Protein AF-A0A956S915-F1 (afdb_monomer_lite)

Secondary structure (DSSP, 8-state):
--HHHHHHHHHHHHHHHHHHHHHTTSTT--HHHHHHHHHHHHH-HHHHHHHHHHHHHHHHHS-TT-PPPHHHHHHHHHHHHHHHHHHHHHHHHHHTS-HHHHHHHHHHHHHHHHHHHHHHHHHHHHHHHT-TTS-HHHHHHHHH--

Sequence (146 aa):
MTSRSVAALAVFIALVAALGFAFAPVPNVELVGLASFVAGFVLGGLRGAVAAGGGMALYSGLNPYGLAMPPVYVAQIAGMAVFALAGARAGAAVASRSPG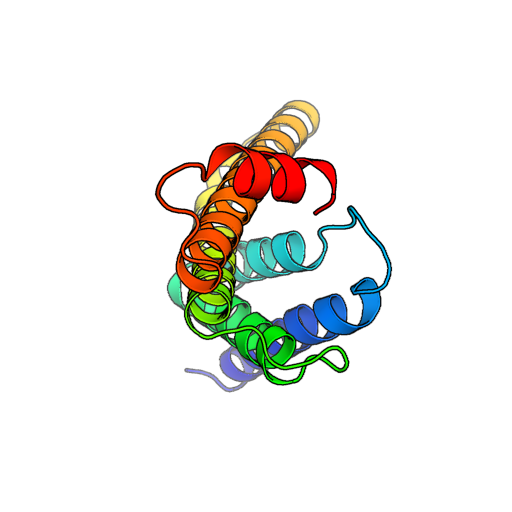PASLLAGAMGLALTLLYDLLTNLGTVVVMGAWNDPVPVIVGGIVFG

pLDDT: mean 92.08, std 7.58, range [58.09, 98.69]

Radius of gyration: 15.67 Å; chains: 1; bounding box: 49×31×44 Å

Structure (mmCIF, N/CA/C/O backbone):
data_AF-A0A956S915-F1
#
_entry.id   AF-A0A956S915-F1
#
loop_
_atom_site.group_PDB
_atom_site.id
_atom_site.type_symbol
_atom_site.label_atom_id
_atom_site.label_alt_id
_atom_site.label_comp_id
_atom_site.label_asym_id
_atom_site.label_entity_id
_atom_site.label_seq_id
_atom_site.pdbx_PDB_ins_code
_atom_site.Cartn_x
_atom_site.Cartn_y
_atom_site.Cartn_z
_atom_site.occupancy
_atom_site.B_iso_or_equiv
_atom_site.auth_seq_id
_atom_site.auth_comp_id
_atom_site.auth_asym_id
_atom_site.auth_atom_id
_atom_site.pdbx_PDB_model_num
ATOM 1 N N . MET A 1 1 ? -20.084 -16.664 -0.273 1.00 72.19 1 MET A N 1
ATOM 2 C CA . MET A 1 1 ? -20.029 -15.191 -0.101 1.00 72.19 1 MET A CA 1
ATOM 3 C C . MET A 1 1 ? -21.451 -14.662 -0.119 1.00 72.19 1 MET A C 1
ATOM 5 O O . MET A 1 1 ? -22.244 -15.176 -0.891 1.00 72.19 1 MET A O 1
ATOM 9 N N . THR A 1 2 ? -21.797 -13.706 0.741 1.00 91.19 2 THR A N 1
ATOM 10 C CA . THR A 1 2 ? -23.134 -13.081 0.751 1.00 91.19 2 THR A CA 1
ATOM 11 C C . THR A 1 2 ? -23.160 -11.865 -0.176 1.00 91.19 2 THR A C 1
ATOM 13 O O . THR A 1 2 ? -22.105 -11.270 -0.419 1.00 91.19 2 THR A O 1
ATOM 16 N N . SER A 1 3 ? -24.338 -11.435 -0.640 1.00 90.62 3 SER A N 1
ATOM 17 C CA . SER A 1 3 ? -24.474 -10.240 -1.495 1.00 90.62 3 SER A CA 1
ATOM 18 C C . SER A 1 3 ? -23.859 -8.995 -0.847 1.00 90.62 3 SER A C 1
ATOM 20 O O . SER A 1 3 ? -23.146 -8.239 -1.499 1.00 90.62 3 SER A O 1
ATOM 22 N N . ARG A 1 4 ? -24.021 -8.844 0.476 1.00 91.50 4 ARG A N 1
ATOM 23 C CA . ARG A 1 4 ? -23.392 -7.765 1.255 1.00 91.50 4 ARG A CA 1
ATOM 24 C C . ARG A 1 4 ? -21.861 -7.806 1.191 1.00 91.50 4 ARG A C 1
ATOM 26 O O . ARG A 1 4 ? -21.233 -6.760 1.086 1.00 91.50 4 ARG A O 1
ATOM 33 N N . SER A 1 5 ? -21.256 -8.995 1.243 1.00 89.31 5 SER A N 1
ATOM 34 C CA . SER A 1 5 ? -19.792 -9.130 1.175 1.00 89.31 5 SER A CA 1
ATOM 35 C C . SER A 1 5 ? -19.227 -8.801 -0.207 1.00 89.31 5 SER A C 1
ATOM 37 O O . SER A 1 5 ? -18.153 -8.216 -0.294 1.00 89.31 5 SER A O 1
ATOM 39 N N . VAL A 1 6 ? -19.965 -9.126 -1.274 1.00 93.75 6 VAL A N 1
ATOM 40 C CA . VAL A 1 6 ? -19.597 -8.764 -2.652 1.00 93.75 6 VAL A CA 1
ATOM 41 C C . VAL A 1 6 ? -19.713 -7.257 -2.852 1.00 93.75 6 VAL A C 1
ATOM 43 O O . VAL A 1 6 ? -18.791 -6.644 -3.379 1.00 93.75 6 VAL A O 1
ATOM 46 N N . ALA A 1 7 ? -20.805 -6.650 -2.379 1.00 96.25 7 ALA A N 1
ATOM 47 C CA . ALA A 1 7 ? -20.998 -5.206 -2.466 1.00 96.25 7 ALA A CA 1
ATOM 48 C C . ALA A 1 7 ? -19.879 -4.444 -1.740 1.00 96.25 7 ALA A C 1
ATOM 50 O O . ALA A 1 7 ? -19.303 -3.521 -2.304 1.00 96.25 7 ALA A O 1
ATOM 51 N N . ALA A 1 8 ? -19.511 -4.871 -0.527 1.00 95.50 8 ALA A N 1
ATOM 52 C CA . ALA A 1 8 ? -18.414 -4.253 0.215 1.00 95.50 8 ALA A CA 1
ATOM 53 C C . ALA A 1 8 ? -17.069 -4.377 -0.525 1.00 95.50 8 ALA A C 1
ATOM 55 O O . ALA A 1 8 ? -16.320 -3.407 -0.596 1.00 95.50 8 ALA A O 1
ATOM 56 N N . LEU A 1 9 ? -16.786 -5.542 -1.121 1.00 97.12 9 LEU A N 1
ATOM 57 C CA . LEU A 1 9 ? -15.590 -5.747 -1.940 1.00 97.12 9 LEU A CA 1
ATOM 58 C C . LEU A 1 9 ? -15.557 -4.781 -3.136 1.00 97.12 9 LEU A C 1
ATOM 60 O O . LEU A 1 9 ? -14.554 -4.108 -3.347 1.00 97.12 9 LEU A O 1
ATOM 64 N N . ALA A 1 10 ? -16.662 -4.678 -3.880 1.00 97.56 10 ALA A N 1
ATOM 65 C CA . ALA A 1 10 ? -16.774 -3.801 -5.044 1.00 97.56 10 ALA A CA 1
ATOM 66 C C . ALA A 1 10 ? -16.620 -2.317 -4.678 1.00 97.56 10 ALA A C 1
ATOM 68 O O . ALA A 1 10 ? -15.933 -1.582 -5.383 1.00 97.56 10 ALA A O 1
ATOM 69 N N . VAL A 1 11 ? -17.201 -1.890 -3.553 1.00 98.19 11 VAL A N 1
ATOM 70 C CA . VAL A 1 11 ? -17.053 -0.519 -3.043 1.00 98.19 11 VAL A CA 1
ATOM 71 C C . VAL A 1 11 ? -15.591 -0.204 -2.737 1.00 98.19 11 VAL A C 1
ATOM 73 O O . VAL A 1 11 ? -15.115 0.853 -3.135 1.00 98.19 11 VAL A O 1
ATOM 76 N N . PHE A 1 12 ? -14.855 -1.109 -2.086 1.00 98.38 12 PHE A N 1
ATOM 77 C CA . PHE A 1 12 ? -13.435 -0.876 -1.806 1.00 98.38 12 PHE A CA 1
ATOM 78 C C . PHE A 1 12 ? -12.565 -0.894 -3.069 1.00 98.38 12 PHE A C 1
ATOM 80 O O . PHE A 1 12 ? -11.672 -0.059 -3.178 1.00 98.38 12 PHE A O 1
ATOM 87 N N . ILE A 1 13 ? -12.847 -1.771 -4.040 1.00 98.69 13 ILE A N 1
ATOM 88 C CA . ILE A 1 13 ? -12.175 -1.752 -5.354 1.00 98.69 13 ILE A CA 1
ATOM 89 C C . ILE A 1 13 ? -12.372 -0.388 -6.027 1.00 98.69 13 ILE A C 1
ATOM 91 O O . ILE A 1 13 ? -11.404 0.244 -6.447 1.00 98.69 13 ILE A O 1
ATOM 95 N N . ALA A 1 14 ? -13.622 0.079 -6.097 1.00 98.44 14 ALA A N 1
ATOM 96 C CA . ALA A 1 14 ? -13.960 1.356 -6.712 1.00 98.44 14 ALA A CA 1
ATOM 97 C C . ALA A 1 14 ? -13.335 2.538 -5.960 1.00 98.44 14 ALA A C 1
ATOM 99 O O . ALA A 1 14 ? -12.827 3.451 -6.598 1.00 98.44 14 ALA A O 1
ATOM 100 N N . LEU A 1 15 ? -13.331 2.510 -4.624 1.00 98.44 15 LEU A N 1
ATOM 101 C CA . LEU A 1 15 ? -12.731 3.552 -3.794 1.00 98.44 15 LEU A CA 1
ATOM 102 C C . LEU A 1 15 ? -11.225 3.676 -4.041 1.00 98.44 15 LEU A C 1
ATOM 104 O O . LEU A 1 15 ? -10.739 4.780 -4.261 1.00 98.44 15 LEU A O 1
ATOM 108 N N . VAL A 1 16 ? -10.498 2.556 -4.031 1.00 98.56 16 VAL A N 1
ATOM 109 C CA . VAL A 1 16 ? -9.048 2.536 -4.276 1.00 98.56 16 VAL A CA 1
ATOM 110 C C . VAL A 1 16 ? -8.736 3.074 -5.674 1.00 98.56 16 VAL A C 1
ATOM 112 O O . VAL A 1 16 ? -7.892 3.956 -5.811 1.00 98.56 16 VAL A O 1
ATOM 115 N N . ALA A 1 17 ? -9.464 2.616 -6.698 1.00 98.31 17 ALA A N 1
ATOM 116 C CA . ALA A 1 17 ? -9.273 3.099 -8.063 1.00 98.31 17 ALA A CA 1
ATOM 117 C C . ALA A 1 17 ? -9.605 4.597 -8.203 1.00 98.31 17 ALA A C 1
ATOM 119 O O . ALA A 1 17 ? -8.819 5.360 -8.760 1.00 98.31 17 ALA A O 1
ATOM 120 N N . ALA A 1 18 ? -10.749 5.032 -7.666 1.00 97.81 18 ALA A N 1
ATOM 121 C CA . ALA A 1 18 ? -11.203 6.418 -7.738 1.00 97.81 18 ALA A CA 1
ATOM 122 C C . ALA A 1 18 ? -10.244 7.379 -7.031 1.00 97.81 18 ALA A C 1
ATOM 124 O O . ALA A 1 18 ? -9.968 8.448 -7.566 1.00 97.81 18 ALA A O 1
ATOM 125 N N . LEU A 1 19 ? -9.709 6.999 -5.866 1.00 97.38 19 LEU A N 1
ATOM 126 C CA . LEU A 1 19 ? -8.694 7.791 -5.174 1.00 97.38 19 LEU A CA 1
ATOM 127 C C . LEU A 1 19 ? -7.401 7.881 -5.981 1.00 97.38 19 LEU A C 1
ATOM 129 O O . LEU A 1 19 ? -6.842 8.969 -6.069 1.00 97.38 19 LEU A O 1
ATOM 133 N N . GLY A 1 20 ? -6.980 6.788 -6.625 1.00 95.25 20 GLY A N 1
ATOM 134 C CA . GLY A 1 20 ? -5.839 6.807 -7.539 1.00 95.25 20 GLY A CA 1
ATOM 135 C C . GLY A 1 20 ? -6.035 7.826 -8.659 1.00 95.25 20 GLY A C 1
ATOM 136 O O . GLY A 1 20 ? -5.204 8.708 -8.839 1.00 95.25 20 GLY A O 1
ATOM 137 N N . PHE A 1 21 ? -7.172 7.783 -9.358 1.00 95.19 21 PHE A N 1
ATOM 138 C CA . PHE A 1 21 ? -7.459 8.748 -10.424 1.00 95.19 21 PHE A CA 1
ATOM 139 C C . PHE A 1 21 ? -7.598 10.189 -9.919 1.00 95.19 21 PHE A C 1
ATOM 141 O O . PHE A 1 21 ? -7.093 11.109 -10.557 1.00 95.19 21 PHE A O 1
ATOM 148 N N . ALA A 1 22 ? -8.279 10.398 -8.791 1.00 95.00 22 ALA A N 1
ATOM 149 C CA . ALA A 1 22 ? -8.544 11.730 -8.255 1.00 95.00 22 ALA A CA 1
ATOM 150 C C . ALA A 1 22 ? -7.275 12.428 -7.744 1.00 95.00 22 ALA A C 1
ATOM 152 O O . ALA A 1 22 ? -7.165 13.646 -7.867 1.00 95.00 22 ALA A O 1
ATOM 153 N N . PHE A 1 23 ? -6.331 11.666 -7.183 1.00 92.12 23 PHE A N 1
ATOM 154 C CA . PHE A 1 23 ? -5.110 12.199 -6.572 1.00 92.12 23 PHE A CA 1
ATOM 155 C C . PHE A 1 23 ? -3.851 12.003 -7.417 1.00 92.12 23 PHE A C 1
ATOM 157 O O . PHE A 1 23 ? -2.806 12.512 -7.037 1.00 92.12 23 PHE A O 1
ATOM 164 N N . ALA A 1 24 ? -3.943 11.396 -8.603 1.00 89.50 24 ALA A N 1
ATOM 165 C CA . ALA A 1 24 ? -2.825 11.321 -9.543 1.00 89.50 24 ALA A CA 1
ATOM 166 C C . ALA A 1 24 ? -2.109 12.668 -9.826 1.00 89.50 24 ALA A C 1
ATOM 168 O O . ALA A 1 24 ? -0.889 12.644 -9.977 1.00 89.50 24 ALA A O 1
ATOM 169 N N . PRO A 1 25 ? -2.784 13.843 -9.884 1.00 87.44 25 PRO A N 1
ATOM 170 C CA . PRO A 1 25 ? -2.093 15.123 -10.074 1.00 87.44 25 PRO A CA 1
ATOM 171 C C . PRO A 1 25 ? -1.584 15.763 -8.771 1.00 87.44 25 PRO A C 1
ATOM 173 O O . PRO A 1 25 ? -0.991 16.840 -8.820 1.00 87.44 25 PRO A O 1
ATOM 176 N N . VAL A 1 26 ? -1.854 15.163 -7.607 1.00 88.19 26 VAL A N 1
ATOM 177 C CA . VAL A 1 26 ? -1.501 15.710 -6.293 1.00 88.19 26 VAL A CA 1
ATOM 178 C C . VAL A 1 26 ? -0.326 14.907 -5.726 1.00 88.19 26 VAL A C 1
ATOM 180 O O . VAL A 1 26 ? -0.542 13.828 -5.174 1.00 88.19 26 VAL A O 1
ATOM 183 N N . PRO A 1 27 ? 0.916 15.407 -5.839 1.00 78.06 27 PRO A N 1
ATOM 184 C CA . PRO A 1 27 ? 2.084 14.675 -5.360 1.00 78.06 27 PRO A CA 1
ATOM 185 C C . PRO A 1 27 ? 2.070 14.554 -3.828 1.00 78.06 27 PRO A C 1
ATOM 187 O O . PRO A 1 27 ? 1.522 15.422 -3.142 1.00 78.06 27 PRO A O 1
ATOM 190 N N . ASN A 1 28 ? 2.728 13.527 -3.283 1.00 77.44 28 ASN A N 1
ATOM 191 C CA . ASN A 1 28 ? 2.879 13.286 -1.840 1.00 77.44 28 ASN A CA 1
ATOM 192 C C . ASN A 1 28 ? 1.568 13.071 -1.045 1.00 77.44 28 ASN A C 1
ATOM 194 O O . ASN A 1 28 ? 1.554 13.238 0.179 1.00 77.44 28 ASN A O 1
ATOM 198 N N . VAL A 1 29 ? 0.449 12.726 -1.695 1.00 82.31 29 VAL A N 1
ATOM 199 C CA . VAL A 1 29 ? -0.831 12.448 -1.014 1.00 82.31 29 VAL A CA 1
ATOM 200 C C . VAL A 1 29 ? -1.242 10.986 -1.198 1.00 82.31 29 VAL A C 1
ATOM 202 O O . VAL A 1 29 ? -1.881 10.604 -2.175 1.00 82.31 29 VAL A O 1
ATOM 205 N N . GLU A 1 30 ? -0.928 10.166 -0.194 1.00 82.19 30 GLU A N 1
ATOM 206 C CA . GLU A 1 30 ? -1.027 8.700 -0.271 1.00 82.19 30 GLU A CA 1
ATOM 207 C C . GLU A 1 30 ? -2.385 8.141 0.211 1.00 82.19 30 GLU A C 1
ATOM 209 O O . GLU A 1 30 ? -2.484 7.356 1.160 1.00 82.19 30 GLU A O 1
ATOM 214 N N . LEU A 1 31 ? -3.488 8.553 -0.430 1.00 93.50 31 LEU A N 1
ATOM 215 C CA . LEU A 1 31 ? -4.832 8.065 -0.067 1.00 93.50 31 LEU A CA 1
ATOM 216 C C . LEU A 1 31 ? -5.135 6.650 -0.578 1.00 93.50 31 LEU A C 1
ATOM 218 O O . LEU A 1 31 ? -5.984 5.962 -0.007 1.00 93.50 31 LEU A O 1
ATOM 222 N N . VAL A 1 32 ? -4.437 6.199 -1.622 1.00 96.56 32 VAL A N 1
ATOM 223 C CA . VAL A 1 32 ? -4.572 4.848 -2.186 1.00 96.56 32 VAL A CA 1
ATOM 224 C C . VAL A 1 32 ? -4.062 3.799 -1.196 1.00 96.56 32 VAL A C 1
ATOM 226 O O . VAL A 1 32 ? -4.796 2.856 -0.872 1.00 96.56 32 VAL A O 1
ATOM 229 N N . GLY A 1 33 ? -2.865 4.001 -0.633 1.00 96.19 33 GLY A N 1
ATOM 230 C CA . GLY A 1 33 ? -2.346 3.187 0.464 1.00 96.19 33 GLY A CA 1
ATOM 231 C C . GLY A 1 33 ? -3.274 3.176 1.683 1.00 96.19 33 GLY A C 1
ATOM 232 O O . GLY A 1 33 ? -3.624 2.105 2.188 1.00 96.19 33 GLY A O 1
ATOM 233 N N . LEU A 1 34 ? -3.767 4.344 2.121 1.00 95.00 34 LEU A N 1
ATOM 234 C CA . LEU A 1 34 ? -4.704 4.433 3.249 1.00 95.00 34 LEU A CA 1
ATOM 235 C C . LEU A 1 34 ? -5.999 3.643 2.997 1.00 95.00 34 LEU A C 1
ATOM 237 O O . LEU A 1 34 ? -6.416 2.850 3.843 1.00 95.00 34 LEU A O 1
ATOM 241 N N . ALA A 1 35 ? -6.634 3.823 1.838 1.00 97.56 35 ALA A N 1
ATOM 242 C CA . ALA A 1 35 ? -7.860 3.107 1.493 1.00 97.56 35 ALA A CA 1
ATOM 243 C C . ALA A 1 35 ? -7.635 1.592 1.412 1.00 97.56 35 ALA A C 1
ATOM 245 O O . ALA A 1 35 ? -8.469 0.818 1.884 1.00 97.56 35 ALA A O 1
ATOM 246 N N . SER A 1 36 ? -6.484 1.168 0.889 1.00 98.06 36 SER A N 1
ATOM 247 C CA . SER A 1 36 ? -6.068 -0.237 0.842 1.00 98.06 36 SER A CA 1
ATOM 248 C C . SER A 1 36 ? -5.882 -0.824 2.243 1.00 98.06 36 SER A C 1
ATOM 250 O O . SER A 1 36 ? -6.380 -1.912 2.540 1.00 98.06 36 SER A O 1
ATOM 252 N N . PHE A 1 37 ? -5.246 -0.079 3.148 1.00 96.44 37 PHE A N 1
ATOM 253 C CA . PHE A 1 37 ? -5.113 -0.458 4.554 1.00 96.44 37 PHE A CA 1
ATOM 254 C C . PHE A 1 37 ? -6.478 -0.624 5.229 1.00 96.44 37 PHE A C 1
ATOM 256 O O . PHE A 1 37 ? -6.743 -1.646 5.867 1.00 96.44 37 PHE A O 1
ATOM 263 N N . VAL A 1 38 ? -7.379 0.346 5.045 1.00 95.38 38 VAL A N 1
ATOM 264 C CA . VAL A 1 38 ? -8.741 0.298 5.596 1.00 95.38 38 VAL A CA 1
ATOM 265 C C . VAL A 1 38 ? -9.543 -0.859 4.993 1.00 95.38 38 VAL A C 1
ATOM 267 O O . VAL A 1 38 ? -10.270 -1.532 5.723 1.00 95.38 38 VAL A O 1
ATOM 270 N N . ALA A 1 39 ? -9.373 -1.167 3.703 1.00 97.12 39 ALA A N 1
ATOM 271 C CA . ALA A 1 39 ? -9.991 -2.336 3.075 1.00 97.12 39 ALA A CA 1
ATOM 272 C C . ALA A 1 39 ? -9.584 -3.628 3.794 1.00 97.12 39 ALA A C 1
ATOM 274 O O . ALA A 1 39 ? -10.430 -4.465 4.106 1.00 97.12 39 ALA A O 1
ATOM 275 N N . GLY A 1 40 ? -8.300 -3.766 4.122 1.00 96.06 40 GLY A N 1
ATOM 276 C CA . GLY A 1 40 ? -7.777 -4.843 4.956 1.00 96.06 40 GLY A CA 1
ATOM 277 C C . GLY A 1 40 ? -8.361 -4.883 6.362 1.00 96.06 40 GLY A C 1
ATOM 278 O O . GLY A 1 40 ? -8.803 -5.933 6.827 1.00 96.06 40 GLY A O 1
ATOM 279 N N . PHE A 1 41 ? -8.390 -3.730 7.024 1.00 93.38 41 PHE A N 1
ATOM 280 C CA . PHE A 1 41 ? -8.918 -3.579 8.376 1.00 93.38 41 PHE A CA 1
ATOM 281 C C . PHE A 1 41 ? -10.398 -3.983 8.472 1.00 93.38 41 PHE A C 1
ATOM 283 O O . PHE A 1 41 ? -10.800 -4.653 9.419 1.00 93.38 41 PHE A O 1
ATOM 290 N N . VAL A 1 42 ? -11.207 -3.608 7.476 1.00 93.94 42 VAL A N 1
ATOM 291 C CA . VAL A 1 42 ? -12.662 -3.828 7.470 1.00 93.94 42 VAL A CA 1
ATOM 292 C C . VAL A 1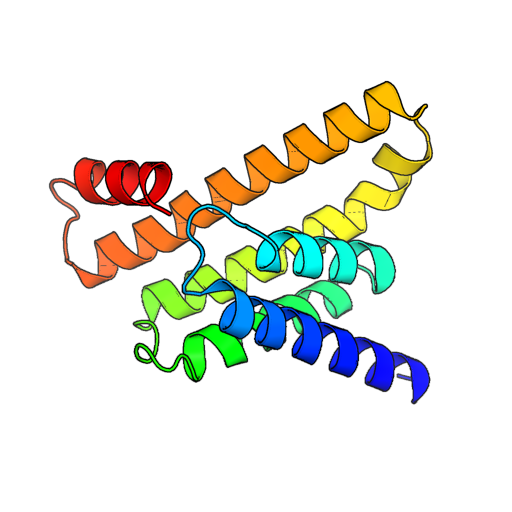 42 ? -13.046 -5.195 6.896 1.00 93.94 42 VAL A C 1
ATOM 294 O O . VAL A 1 42 ? -13.922 -5.868 7.438 1.00 93.94 42 VAL A O 1
ATOM 297 N N . LEU A 1 43 ? -12.432 -5.618 5.785 1.00 94.94 43 LEU A N 1
ATOM 298 C CA . LEU A 1 43 ? -12.801 -6.853 5.079 1.00 94.94 43 LEU A CA 1
ATOM 299 C C . LEU A 1 43 ? -11.997 -8.081 5.534 1.00 94.94 43 LEU A C 1
ATOM 301 O O . LEU A 1 43 ? -12.365 -9.212 5.193 1.00 94.94 43 LEU A O 1
ATOM 305 N N . GLY A 1 44 ? -10.911 -7.873 6.282 1.00 94.19 44 GLY A N 1
ATOM 306 C CA . GLY A 1 44 ? -9.934 -8.893 6.650 1.00 94.19 44 GLY A CA 1
ATOM 307 C C . GLY A 1 44 ? -8.888 -9.141 5.558 1.00 94.19 44 GLY A C 1
ATOM 308 O O . GLY A 1 44 ? -8.945 -8.573 4.470 1.00 94.19 44 GLY A O 1
ATOM 309 N N . GLY A 1 45 ? -7.933 -10.034 5.842 1.00 94.75 45 GLY A N 1
ATOM 310 C CA . GLY A 1 45 ? -6.710 -10.206 5.044 1.00 94.75 45 GLY A CA 1
ATOM 311 C C . GLY A 1 45 ? -6.943 -10.464 3.552 1.00 94.75 45 GLY A C 1
ATOM 312 O O . GLY A 1 45 ? -6.662 -9.599 2.729 1.00 94.75 45 GLY A O 1
ATOM 313 N N . LEU A 1 46 ? -7.466 -11.640 3.184 1.00 96.12 46 LEU A N 1
ATOM 314 C CA . LEU A 1 46 ? -7.592 -12.023 1.770 1.00 96.12 46 LEU A CA 1
ATOM 315 C C . LEU A 1 46 ? -8.568 -11.125 0.994 1.00 96.12 46 LEU A C 1
ATOM 317 O O . LEU A 1 46 ? -8.280 -10.726 -0.128 1.00 96.12 46 LEU A O 1
ATOM 321 N N . ARG A 1 47 ? -9.722 -10.787 1.581 1.00 96.81 47 ARG A N 1
ATOM 322 C CA . ARG A 1 47 ? -10.729 -9.951 0.905 1.00 96.81 47 ARG A CA 1
ATOM 323 C C . ARG A 1 47 ? -10.244 -8.516 0.731 1.00 96.81 47 ARG A C 1
ATOM 325 O O . ARG A 1 47 ? -10.440 -7.949 -0.336 1.00 96.81 47 ARG A O 1
ATOM 332 N N . GLY A 1 48 ? -9.588 -7.958 1.745 1.00 97.81 48 GLY A N 1
ATOM 333 C CA . GLY A 1 48 ? -8.955 -6.650 1.649 1.00 97.81 48 GLY A CA 1
ATOM 334 C C . GLY A 1 48 ? -7.844 -6.636 0.605 1.00 97.81 48 GLY A C 1
ATOM 335 O O . GLY A 1 48 ? -7.809 -5.727 -0.212 1.00 97.81 48 GLY A O 1
ATOM 336 N N . ALA A 1 49 ? -6.997 -7.670 0.565 1.00 98.38 49 ALA A N 1
ATOM 337 C CA . ALA A 1 49 ? -5.935 -7.788 -0.434 1.00 98.38 49 ALA A CA 1
ATOM 338 C C . ALA A 1 49 ? -6.482 -7.864 -1.867 1.00 98.38 49 ALA A C 1
ATOM 340 O O . ALA A 1 49 ? -5.971 -7.183 -2.751 1.00 98.38 49 ALA A O 1
ATOM 341 N N . VAL A 1 50 ? -7.554 -8.633 -2.093 1.00 98.31 50 VAL A N 1
ATOM 342 C CA . VAL A 1 50 ? -8.242 -8.681 -3.394 1.00 98.31 50 VAL A CA 1
ATOM 343 C C . VAL A 1 50 ? -8.851 -7.323 -3.746 1.00 98.31 50 VAL A C 1
ATOM 345 O O . VAL A 1 50 ? -8.749 -6.898 -4.892 1.00 98.31 50 VAL A O 1
ATOM 348 N N . ALA A 1 51 ? -9.456 -6.622 -2.781 1.00 98.50 51 ALA A N 1
ATOM 349 C CA . ALA A 1 51 ? -10.039 -5.308 -3.034 1.00 98.50 51 ALA A CA 1
ATOM 350 C C . ALA A 1 51 ? -8.981 -4.251 -3.380 1.00 98.50 51 ALA A C 1
ATOM 352 O O . ALA A 1 51 ? -9.109 -3.558 -4.386 1.00 98.50 51 ALA A O 1
ATOM 353 N N . ALA A 1 52 ? -7.926 -4.159 -2.570 1.00 98.56 52 ALA A N 1
ATOM 354 C CA . ALA A 1 52 ? -6.825 -3.224 -2.758 1.00 98.56 52 ALA A CA 1
ATOM 355 C C . ALA A 1 52 ? -6.059 -3.506 -4.054 1.00 98.56 52 ALA A C 1
ATOM 357 O O . ALA A 1 52 ? -5.881 -2.615 -4.880 1.00 98.56 52 ALA A O 1
ATOM 358 N N . GLY A 1 53 ? -5.678 -4.767 -4.278 1.00 98.62 53 GLY A N 1
ATOM 359 C CA . GLY A 1 53 ? -5.001 -5.183 -5.500 1.00 98.62 53 GLY A CA 1
ATOM 360 C C . GLY A 1 53 ? -5.867 -4.978 -6.743 1.00 98.62 53 GLY A C 1
ATOM 361 O O . GLY A 1 53 ? -5.371 -4.496 -7.752 1.00 98.62 53 GLY A O 1
ATOM 362 N N . GLY A 1 54 ? -7.168 -5.277 -6.668 1.00 98.56 54 GLY A N 1
ATOM 363 C CA . GLY A 1 54 ? -8.108 -5.052 -7.768 1.00 98.56 54 GLY A CA 1
ATOM 364 C C . GLY A 1 54 ? -8.309 -3.570 -8.089 1.00 98.56 54 GLY A C 1
ATOM 365 O O . GLY A 1 54 ? -8.293 -3.190 -9.256 1.00 98.56 54 GLY A O 1
ATOM 366 N N . GLY A 1 55 ? -8.444 -2.719 -7.070 1.00 98.62 55 GLY A N 1
ATOM 367 C CA . GLY A 1 55 ? -8.523 -1.270 -7.259 1.00 98.62 55 GLY A CA 1
ATOM 368 C C . GLY A 1 55 ? -7.244 -0.699 -7.869 1.00 98.62 55 GLY A C 1
ATOM 369 O O . GLY A 1 55 ? -7.313 0.079 -8.818 1.00 98.62 55 GLY A O 1
ATOM 370 N N . MET A 1 56 ? -6.080 -1.154 -7.394 1.00 98.50 56 MET A N 1
ATOM 371 C CA . MET A 1 56 ? -4.792 -0.752 -7.959 1.00 98.50 56 MET A CA 1
ATOM 372 C C . MET A 1 56 ? -4.620 -1.246 -9.396 1.00 98.50 56 MET A C 1
ATOM 374 O O . MET A 1 56 ? -4.187 -0.494 -10.255 1.00 98.50 56 MET A O 1
ATOM 378 N N . ALA A 1 57 ? -5.031 -2.479 -9.696 1.00 98.50 57 ALA A N 1
ATOM 379 C CA . ALA A 1 57 ? -4.985 -3.034 -11.045 1.00 98.50 57 ALA A CA 1
ATOM 380 C C . ALA A 1 57 ? -5.800 -2.203 -12.047 1.00 98.50 57 ALA A C 1
ATOM 382 O O . ALA A 1 57 ? -5.360 -2.021 -13.183 1.00 98.50 57 ALA A O 1
ATOM 383 N N . LEU A 1 58 ? -6.963 -1.687 -11.627 1.00 98.31 58 LEU A N 1
ATOM 384 C CA . LEU A 1 58 ? -7.773 -0.770 -12.428 1.00 98.31 58 LEU A CA 1
ATOM 385 C C . LEU A 1 58 ? -7.092 0.588 -12.583 1.00 98.31 58 LEU A C 1
ATOM 387 O O . LEU A 1 58 ? -6.989 1.079 -13.703 1.00 98.31 58 LEU A O 1
ATOM 391 N N . TYR A 1 59 ? -6.605 1.175 -11.488 1.00 97.38 59 TYR A N 1
ATOM 392 C CA . TYR A 1 59 ? -5.929 2.470 -11.527 1.00 97.38 59 TYR A CA 1
ATOM 393 C C . TYR A 1 59 ? -4.671 2.433 -12.401 1.00 97.38 59 TYR A C 1
ATOM 395 O O . TYR A 1 59 ? -4.579 3.173 -13.373 1.00 97.38 59 TYR A O 1
ATOM 403 N N . SER A 1 60 ? -3.734 1.531 -12.115 1.00 95.94 60 SER A N 1
ATOM 404 C CA . SER A 1 60 ? -2.481 1.371 -12.859 1.00 95.94 60 SER A CA 1
ATOM 405 C C . SER A 1 60 ? -2.695 0.912 -14.299 1.00 95.94 60 SER A C 1
ATOM 407 O O . SER A 1 60 ? -1.866 1.182 -15.166 1.00 95.94 60 SER A O 1
ATOM 409 N N . GLY A 1 61 ? -3.787 0.181 -14.541 1.00 96.81 61 GLY A N 1
ATOM 410 C CA . GLY A 1 61 ? -4.126 -0.409 -15.832 1.00 96.81 61 GLY A CA 1
ATOM 411 C C . GLY A 1 61 ? -4.789 0.571 -16.793 1.00 96.81 61 GLY A C 1
ATOM 412 O O . GLY A 1 61 ? -4.551 0.529 -17.997 1.00 96.81 61 GLY A O 1
ATOM 413 N N . LEU A 1 62 ? -5.628 1.447 -16.244 1.00 96.31 62 LEU A N 1
ATOM 414 C CA . LEU A 1 62 ? -6.471 2.384 -16.983 1.00 96.31 62 LEU A CA 1
ATOM 415 C C . L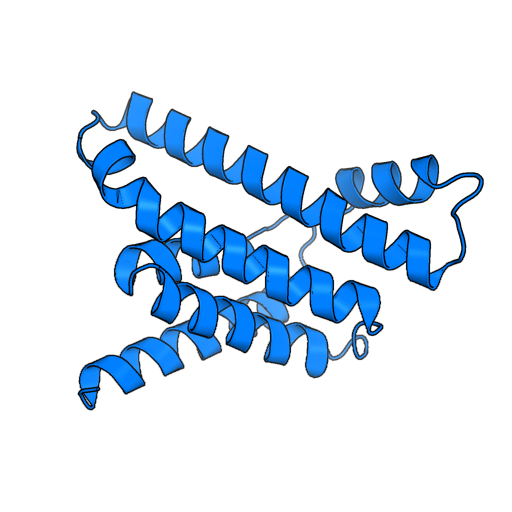EU A 1 62 ? -6.071 3.840 -16.711 1.00 96.31 62 LEU A C 1
ATOM 417 O O . LEU A 1 62 ? -6.881 4.748 -16.894 1.00 96.31 62 LEU A O 1
ATOM 421 N N . ASN A 1 63 ? -4.842 4.068 -16.241 1.00 93.00 63 ASN A N 1
ATOM 422 C CA . ASN A 1 63 ? -4.345 5.400 -15.928 1.00 93.00 63 ASN A CA 1
ATOM 423 C C . ASN A 1 63 ? -4.358 6.286 -17.191 1.00 93.00 63 ASN A C 1
ATOM 425 O O . ASN A 1 63 ? -3.798 5.874 -18.212 1.00 93.00 63 ASN A O 1
ATOM 429 N N . PRO A 1 64 ? -4.949 7.500 -17.155 1.00 90.06 64 PRO A N 1
ATOM 430 C CA . PRO A 1 64 ? -4.944 8.412 -18.301 1.00 90.06 64 PRO A CA 1
ATOM 431 C C . PRO A 1 64 ? -3.533 8.847 -18.728 1.00 90.06 64 PRO A C 1
ATOM 433 O O . PRO A 1 64 ? -3.345 9.237 -19.878 1.00 90.06 64 PRO A O 1
ATOM 436 N N . TYR A 1 65 ? -2.540 8.750 -17.839 1.00 89.56 65 TYR A N 1
ATOM 437 C CA . TYR A 1 65 ? -1.130 8.999 -18.155 1.00 89.56 65 TYR A CA 1
ATOM 438 C C . TYR A 1 65 ? -0.431 7.807 -18.831 1.00 89.56 65 TYR A C 1
ATOM 440 O O . TYR A 1 65 ? 0.723 7.922 -19.237 1.00 89.56 65 TYR A O 1
ATOM 448 N N . GLY A 1 66 ? -1.127 6.678 -18.989 1.00 92.25 66 GLY A N 1
ATOM 449 C CA . GLY A 1 66 ? -0.637 5.466 -19.635 1.00 92.25 66 GLY A CA 1
ATOM 450 C C . GLY A 1 66 ? -0.576 4.263 -18.695 1.00 92.25 66 GLY A C 1
ATOM 451 O O . GLY A 1 66 ? -0.421 4.393 -17.483 1.00 92.25 66 GLY A O 1
ATOM 452 N N . LEU A 1 67 ? -0.682 3.068 -19.280 1.00 93.75 67 LEU A N 1
ATOM 453 C CA . LEU A 1 67 ? -0.548 1.798 -18.568 1.00 93.75 67 LEU A CA 1
ATOM 454 C C . LEU A 1 67 ? 0.838 1.692 -17.917 1.00 93.75 67 LEU A C 1
ATOM 456 O O . LEU A 1 67 ? 1.860 1.830 -18.594 1.00 93.75 67 LEU A O 1
ATOM 460 N N . ALA A 1 68 ? 0.872 1.372 -16.621 1.00 94.50 68 ALA A N 1
ATOM 461 C CA . ALA A 1 68 ? 2.125 1.078 -15.938 1.00 94.50 68 ALA A CA 1
ATOM 462 C C . ALA A 1 68 ? 2.836 -0.121 -16.590 1.00 94.50 68 ALA A C 1
ATOM 464 O O . ALA A 1 68 ? 2.219 -1.141 -16.904 1.00 94.50 68 ALA A O 1
ATOM 465 N N . MET A 1 69 ? 4.155 -0.019 -16.766 1.00 96.06 69 MET A N 1
ATOM 466 C CA . MET A 1 69 ? 4.938 -1.113 -17.340 1.00 96.06 69 MET A CA 1
ATOM 467 C C . MET A 1 69 ? 4.848 -2.386 -16.485 1.00 96.06 69 MET A C 1
ATOM 469 O O . MET A 1 69 ? 4.766 -2.274 -15.261 1.00 96.06 69 MET A O 1
ATOM 473 N N . PRO A 1 70 ? 4.919 -3.595 -17.080 1.00 96.62 70 PRO A N 1
ATOM 474 C CA . PRO A 1 70 ? 4.565 -4.832 -16.380 1.00 96.62 70 PRO A CA 1
ATOM 475 C C . PRO A 1 70 ? 5.260 -5.055 -15.023 1.00 96.62 70 PRO A C 1
AT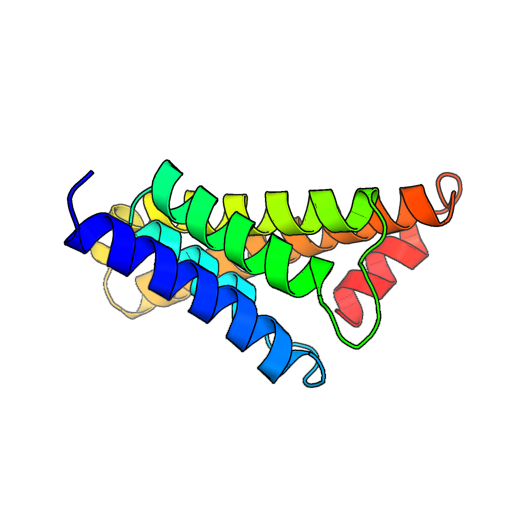OM 477 O O . PRO A 1 70 ? 4.560 -5.415 -14.075 1.00 96.62 70 PRO A O 1
ATOM 480 N N . PRO A 1 71 ? 6.577 -4.800 -14.852 1.00 96.62 71 PRO A N 1
ATOM 481 C CA . PRO A 1 71 ? 7.222 -4.955 -13.545 1.00 96.62 71 PRO A CA 1
ATOM 482 C C . PRO A 1 71 ? 6.672 -3.988 -12.488 1.00 96.62 71 PRO A C 1
ATOM 484 O O . PRO A 1 71 ? 6.388 -4.395 -11.362 1.00 96.62 71 PRO A O 1
ATOM 487 N N . VAL A 1 72 ? 6.468 -2.721 -12.863 1.00 96.38 72 VAL A N 1
ATOM 488 C CA . VAL A 1 72 ? 5.912 -1.683 -11.983 1.00 96.38 72 VAL A CA 1
ATOM 489 C C . VAL A 1 72 ? 4.446 -1.980 -11.670 1.00 96.38 72 VAL A C 1
ATOM 491 O O . VAL A 1 72 ? 4.044 -1.906 -10.516 1.00 96.38 72 VAL A O 1
ATOM 494 N N . TYR A 1 73 ? 3.661 -2.395 -12.665 1.00 97.50 73 TYR A N 1
ATOM 495 C CA . TYR A 1 73 ? 2.255 -2.776 -12.510 1.00 97.50 73 TYR A CA 1
ATOM 496 C C . TYR A 1 73 ? 2.074 -3.888 -11.467 1.00 97.50 73 TYR A C 1
ATOM 498 O O . TYR A 1 73 ? 1.257 -3.774 -10.553 1.00 97.50 73 TYR A O 1
ATOM 506 N N . VAL A 1 74 ? 2.884 -4.948 -11.557 1.00 98.19 74 VAL A N 1
ATOM 507 C CA . VAL A 1 74 ? 2.855 -6.051 -10.588 1.00 98.19 74 VAL A CA 1
ATOM 508 C C . VAL A 1 74 ? 3.297 -5.579 -9.203 1.00 98.19 74 VAL A C 1
ATOM 510 O O . VAL A 1 74 ? 2.644 -5.920 -8.215 1.00 98.19 74 VAL A O 1
ATOM 513 N N . ALA A 1 75 ? 4.361 -4.773 -9.117 1.00 97.69 75 ALA A N 1
ATOM 514 C CA . ALA A 1 75 ? 4.843 -4.225 -7.850 1.00 97.69 75 ALA A CA 1
ATOM 515 C C . ALA A 1 75 ? 3.779 -3.361 -7.155 1.00 97.69 75 ALA A C 1
ATOM 517 O O . ALA A 1 75 ? 3.556 -3.502 -5.955 1.00 97.69 75 ALA A O 1
ATOM 518 N N . GLN A 1 76 ? 3.069 -2.533 -7.921 1.00 97.56 76 GLN A N 1
ATOM 519 C CA . GLN A 1 76 ? 1.989 -1.677 -7.442 1.00 97.56 76 GLN A CA 1
ATOM 520 C C . GLN A 1 76 ? 0.826 -2.491 -6.854 1.00 97.56 76 GLN A C 1
ATOM 522 O O . GLN A 1 76 ? 0.403 -2.249 -5.721 1.00 97.56 76 GLN A O 1
ATOM 527 N N . ILE A 1 77 ? 0.345 -3.505 -7.581 1.00 98.56 77 ILE A N 1
ATOM 528 C CA . ILE A 1 77 ? -0.729 -4.397 -7.112 1.00 98.56 77 ILE A CA 1
ATOM 529 C C . ILE A 1 77 ? -0.301 -5.153 -5.851 1.00 98.56 77 ILE A C 1
ATOM 531 O O . ILE A 1 77 ? -1.055 -5.218 -4.876 1.00 98.56 77 ILE A O 1
ATOM 535 N N . ALA A 1 78 ? 0.908 -5.719 -5.859 1.00 98.25 78 ALA A N 1
ATOM 536 C CA . ALA A 1 78 ? 1.443 -6.460 -4.725 1.00 98.25 78 ALA A CA 1
ATOM 537 C C . ALA A 1 78 ? 1.599 -5.561 -3.491 1.00 98.25 78 ALA A C 1
ATOM 539 O O . ALA A 1 78 ? 1.195 -5.944 -2.394 1.00 98.25 78 ALA A O 1
ATOM 540 N N . GLY A 1 79 ? 2.120 -4.348 -3.670 1.00 97.88 79 GLY A N 1
ATOM 541 C CA . GLY A 1 79 ? 2.275 -3.372 -2.602 1.00 97.88 79 GLY A CA 1
ATOM 542 C C . GLY A 1 79 ? 0.938 -2.993 -1.962 1.00 97.88 79 GLY A C 1
ATOM 543 O O . GLY A 1 79 ? 0.803 -3.062 -0.741 1.00 97.88 79 GLY A O 1
ATOM 544 N N . MET A 1 80 ? -0.099 -2.719 -2.758 1.00 98.38 80 MET A N 1
ATOM 545 C CA . MET A 1 80 ? -1.432 -2.413 -2.218 1.00 98.38 80 MET A CA 1
ATOM 546 C C . MET A 1 80 ? -2.075 -3.603 -1.496 1.00 98.38 80 MET A C 1
ATOM 548 O O . MET A 1 80 ? -2.725 -3.435 -0.459 1.00 98.38 80 MET A O 1
ATOM 552 N N . ALA A 1 81 ? -1.826 -4.829 -1.960 1.00 98.44 81 ALA A N 1
ATOM 553 C CA . ALA A 1 81 ? -2.210 -6.023 -1.213 1.00 98.44 81 ALA A CA 1
ATOM 554 C C . ALA A 1 81 ? -1.489 -6.108 0.149 1.00 98.44 81 ALA A C 1
ATOM 556 O O . ALA A 1 81 ? -2.118 -6.472 1.145 1.00 98.44 81 ALA A O 1
ATOM 557 N N . VAL A 1 82 ? -0.208 -5.728 0.234 1.00 98.06 82 VAL A N 1
ATOM 558 C CA . VAL A 1 82 ? 0.545 -5.677 1.502 1.00 98.06 82 VAL A CA 1
ATOM 559 C C . VAL A 1 82 ? -0.039 -4.641 2.465 1.00 98.06 82 VAL A C 1
ATOM 561 O O . VAL A 1 82 ? -0.217 -4.965 3.642 1.00 98.06 82 VAL A O 1
ATOM 564 N N . PHE A 1 83 ? -0.423 -3.452 1.987 1.00 97.62 83 PHE A N 1
ATOM 565 C CA . PHE A 1 83 ? -1.135 -2.457 2.803 1.00 97.62 83 PHE A CA 1
ATOM 566 C C . PHE A 1 83 ? -2.397 -3.050 3.439 1.00 97.62 83 PHE A C 1
ATOM 568 O O . PHE A 1 83 ? -2.598 -2.942 4.651 1.00 97.62 83 PHE A O 1
ATOM 575 N N . ALA A 1 84 ? -3.218 -3.746 2.651 1.00 97.69 84 ALA A N 1
ATOM 576 C CA . ALA A 1 84 ? -4.415 -4.404 3.164 1.00 97.69 84 ALA A CA 1
ATOM 577 C C . ALA A 1 84 ? -4.088 -5.523 4.170 1.00 97.69 84 ALA A C 1
ATOM 579 O O . ALA A 1 84 ? -4.718 -5.637 5.223 1.00 97.69 84 ALA A O 1
ATOM 580 N N . LEU A 1 85 ? -3.073 -6.346 3.906 1.00 97.12 85 LEU A N 1
ATOM 581 C CA . LEU A 1 85 ? -2.653 -7.390 4.846 1.00 97.12 85 LEU A CA 1
ATOM 582 C C . LEU A 1 85 ? -2.131 -6.816 6.170 1.00 97.12 85 LEU A C 1
ATOM 584 O O . LEU A 1 85 ? -2.325 -7.440 7.219 1.00 97.12 85 LEU A O 1
ATOM 588 N N . ALA A 1 86 ? -1.486 -5.651 6.139 1.00 95.75 86 ALA A N 1
ATOM 589 C CA . ALA A 1 86 ? -1.070 -4.931 7.334 1.00 95.75 86 ALA A CA 1
ATOM 590 C C . ALA A 1 86 ? -2.279 -4.370 8.092 1.00 95.75 86 ALA A C 1
ATOM 592 O O . ALA A 1 86 ? -2.396 -4.598 9.296 1.00 95.75 86 ALA A O 1
ATOM 593 N N . GLY A 1 87 ? -3.228 -3.740 7.393 1.00 95.25 87 GLY A N 1
ATOM 594 C CA . GLY A 1 87 ? -4.465 -3.227 7.987 1.00 95.25 87 GLY A CA 1
ATOM 595 C C . GLY A 1 87 ? -5.308 -4.309 8.657 1.00 95.25 87 GLY A C 1
ATOM 596 O O . GLY A 1 87 ? -5.776 -4.129 9.781 1.00 95.25 87 GLY A O 1
ATOM 597 N N . ALA A 1 88 ? -5.405 -5.485 8.036 1.00 95.06 88 ALA A N 1
ATOM 598 C CA . ALA A 1 88 ? -6.091 -6.640 8.611 1.00 95.06 88 ALA A CA 1
ATOM 599 C C . ALA A 1 88 ? -5.468 -7.115 9.936 1.00 95.06 88 ALA A C 1
ATOM 601 O O . ALA A 1 88 ? -6.175 -7.614 10.810 1.00 95.06 88 ALA A O 1
ATOM 602 N N . ARG A 1 89 ? -4.147 -6.965 10.099 1.00 92.69 89 ARG A N 1
ATOM 603 C CA . ARG A 1 89 ? -3.428 -7.330 11.332 1.00 92.69 89 ARG A CA 1
ATOM 604 C C . ARG A 1 89 ? -3.374 -6.197 12.355 1.00 92.69 89 ARG A C 1
ATOM 606 O O . ARG A 1 89 ? -3.208 -6.464 13.543 1.00 92.69 89 ARG A O 1
ATOM 613 N N . ALA A 1 90 ? -3.545 -4.951 11.920 1.00 88.25 90 ALA A N 1
ATOM 614 C CA . ALA A 1 90 ? -3.484 -3.772 12.777 1.00 88.25 90 ALA A CA 1
ATOM 615 C C . ALA A 1 90 ? -4.629 -3.706 13.801 1.00 88.25 90 ALA A C 1
ATOM 617 O O . ALA A 1 90 ? -4.446 -3.124 14.868 1.00 88.25 90 ALA A O 1
ATOM 618 N N . GLY A 1 91 ? -5.779 -4.328 13.503 1.00 72.88 91 GLY A N 1
ATOM 619 C CA . GLY A 1 91 ? -7.019 -4.264 14.287 1.00 72.88 91 GLY A CA 1
ATOM 620 C C . GLY A 1 91 ? -6.835 -4.358 15.799 1.00 72.88 91 GLY A C 1
ATOM 621 O O . GLY A 1 91 ? -7.179 -3.427 16.523 1.00 72.88 91 GLY A O 1
ATOM 622 N N . ALA A 1 92 ? -6.240 -5.449 16.283 1.00 69.75 92 ALA A N 1
ATOM 623 C CA . ALA A 1 92 ? -6.055 -5.654 17.720 1.00 69.75 92 ALA A CA 1
ATOM 624 C C . ALA A 1 92 ? -4.962 -4.750 18.317 1.00 69.75 92 ALA A C 1
ATOM 626 O O . ALA A 1 92 ? -5.076 -4.306 19.460 1.00 69.75 92 ALA A O 1
ATOM 627 N N . ALA A 1 93 ? -3.908 -4.453 17.552 1.00 75.56 93 ALA A N 1
ATOM 628 C CA . ALA A 1 93 ? -2.783 -3.651 18.020 1.00 75.56 93 ALA A CA 1
ATOM 629 C C . ALA A 1 93 ? -3.155 -2.167 18.167 1.00 75.56 93 ALA A C 1
ATOM 631 O O . ALA A 1 93 ? -2.763 -1.525 19.136 1.00 75.56 93 ALA A O 1
ATOM 632 N N . VAL A 1 94 ? -3.938 -1.613 17.246 1.00 79.00 94 VAL A N 1
ATOM 633 C CA . VAL A 1 94 ? -4.340 -0.202 17.298 1.00 79.00 94 VAL A CA 1
ATOM 634 C C . VAL A 1 94 ? -5.513 -0.004 18.263 1.00 79.00 94 VAL A C 1
ATOM 636 O O . VAL A 1 94 ? -5.469 0.909 19.082 1.00 79.00 94 VAL A O 1
ATOM 639 N N . ALA A 1 95 ? -6.522 -0.884 18.241 1.00 75.81 95 ALA A N 1
ATOM 640 C CA . ALA A 1 95 ? -7.745 -0.709 19.035 1.00 75.81 95 ALA A CA 1
ATOM 641 C C . ALA A 1 95 ? -7.561 -0.889 20.556 1.00 75.81 95 ALA A C 1
ATOM 643 O O . ALA A 1 95 ? -8.382 -0.413 21.331 1.00 75.81 95 ALA A O 1
ATOM 644 N N . SER A 1 96 ? -6.499 -1.574 20.994 1.00 81.94 96 SER A N 1
ATOM 645 C CA . SER A 1 96 ? -6.194 -1.807 22.419 1.00 81.94 96 SER A CA 1
ATOM 646 C C . SER A 1 96 ? -5.417 -0.666 23.086 1.00 81.94 96 SER A C 1
ATOM 648 O O . SER A 1 96 ? -5.109 -0.741 24.276 1.00 81.94 96 SER A O 1
ATOM 650 N N . ARG A 1 97 ? -5.065 0.382 22.332 1.00 84.62 97 ARG A N 1
ATOM 651 C CA . ARG A 1 97 ? -4.232 1.498 22.794 1.00 84.62 97 ARG A CA 1
ATOM 652 C C . ARG A 1 97 ? -5.064 2.762 23.001 1.00 84.62 97 ARG A C 1
ATOM 654 O O . ARG A 1 97 ? -6.086 2.967 22.355 1.00 84.62 97 ARG A O 1
ATOM 661 N N . SER A 1 98 ? -4.593 3.643 23.884 1.00 89.56 98 SER A N 1
ATOM 662 C CA . SER A 1 98 ? -5.137 4.998 24.003 1.00 89.56 98 SER A CA 1
ATOM 663 C C . SER A 1 98 ? -4.826 5.829 22.741 1.00 89.56 98 SER A C 1
ATOM 665 O O . SER A 1 98 ? -3.891 5.493 22.005 1.00 89.56 98 SER A O 1
ATOM 667 N N . PRO A 1 99 ? -5.573 6.920 22.466 1.00 86.62 99 PRO A N 1
ATOM 668 C CA . PRO A 1 99 ? -5.513 7.615 21.175 1.00 86.62 99 PRO A CA 1
ATOM 669 C C . PRO A 1 99 ? -4.115 8.075 20.734 1.00 86.62 99 PRO A C 1
ATOM 671 O O . PRO A 1 99 ? -3.768 7.915 19.570 1.00 86.62 99 PRO A O 1
ATOM 674 N N . GLY A 1 100 ? -3.280 8.600 21.639 1.00 92.31 100 GLY A N 1
ATOM 675 C CA . GLY A 1 100 ? -1.930 9.074 21.291 1.00 92.31 100 GLY A CA 1
ATOM 676 C C . GLY A 1 100 ? -1.008 7.956 20.774 1.00 92.31 100 GLY A C 1
ATOM 677 O O . GLY A 1 100 ? -0.560 8.012 19.628 1.00 92.31 100 GLY A O 1
ATOM 678 N N . PRO A 1 101 ? -0.749 6.905 21.574 1.00 89.69 101 PRO A N 1
ATOM 679 C CA . PRO A 1 101 ? 0.022 5.740 21.138 1.00 89.69 101 PRO A CA 1
ATOM 680 C C . PRO A 1 101 ? -0.581 5.002 19.935 1.00 89.69 101 PRO A C 1
ATOM 682 O O . PRO A 1 101 ? 0.169 4.481 19.112 1.00 89.69 101 PRO A O 1
ATOM 685 N N . ALA A 1 102 ? -1.913 4.952 19.819 1.00 88.00 102 ALA A N 1
ATOM 686 C CA . ALA A 1 102 ? -2.590 4.366 18.664 1.00 88.00 102 ALA A CA 1
ATOM 687 C C . ALA A 1 102 ? -2.263 5.134 17.372 1.00 88.00 102 ALA A C 1
ATOM 689 O O . ALA A 1 102 ? -1.887 4.518 16.376 1.00 88.00 102 ALA A O 1
ATOM 690 N N . SER A 1 103 ? -2.324 6.469 17.413 1.00 88.50 103 SER A N 1
ATOM 691 C CA . SER A 1 103 ? -1.966 7.335 16.285 1.00 88.50 103 SER A CA 1
ATOM 692 C C . SER A 1 103 ? -0.487 7.232 15.914 1.00 88.50 103 SER A C 1
ATOM 694 O O . SER A 1 103 ? -0.166 7.156 14.732 1.00 88.50 103 SER A O 1
ATOM 696 N N . LEU A 1 104 ? 0.418 7.169 16.898 1.00 91.75 104 LEU A N 1
ATOM 697 C CA . LEU A 1 104 ? 1.852 6.976 16.642 1.00 91.75 104 LEU A CA 1
ATOM 698 C C . LEU A 1 104 ? 2.136 5.630 15.969 1.00 91.75 104 LEU A C 1
ATOM 700 O O . LEU A 1 104 ? 2.899 5.574 15.008 1.00 91.75 104 LEU A O 1
ATOM 704 N N . LEU A 1 105 ? 1.502 4.553 16.442 1.00 90.81 105 LEU A N 1
ATOM 705 C CA . LEU A 1 105 ? 1.640 3.233 15.832 1.00 90.81 105 LEU A CA 1
ATOM 706 C C . LEU A 1 105 ? 1.090 3.225 14.401 1.00 90.81 105 LEU A C 1
ATOM 708 O O . LEU A 1 105 ? 1.763 2.736 13.500 1.00 90.81 105 LEU A O 1
ATOM 712 N N . ALA A 1 106 ? -0.098 3.792 14.183 1.00 88.38 106 ALA A N 1
ATOM 713 C CA . ALA A 1 106 ? -0.694 3.892 12.854 1.00 88.38 106 ALA A CA 1
ATOM 714 C C . ALA A 1 106 ? 0.180 4.717 11.895 1.00 88.38 106 ALA A C 1
ATOM 716 O O . ALA A 1 106 ? 0.402 4.294 10.763 1.00 88.38 106 ALA A O 1
ATOM 717 N N . GLY A 1 107 ? 0.737 5.841 12.359 1.00 90.00 107 GLY A N 1
ATOM 718 C CA . GLY A 1 107 ? 1.665 6.665 11.584 1.00 90.00 107 GLY A CA 1
ATOM 719 C C . GLY A 1 107 ? 2.960 5.930 11.235 1.00 90.00 107 GLY A C 1
ATOM 720 O O . GLY A 1 107 ? 3.382 5.950 10.083 1.00 90.00 107 GLY A O 1
ATOM 721 N N . ALA A 1 108 ? 3.554 5.211 12.192 1.00 92.62 108 ALA A N 1
ATOM 722 C CA . ALA A 1 108 ? 4.750 4.404 11.952 1.00 92.62 108 ALA A CA 1
ATOM 723 C C . AL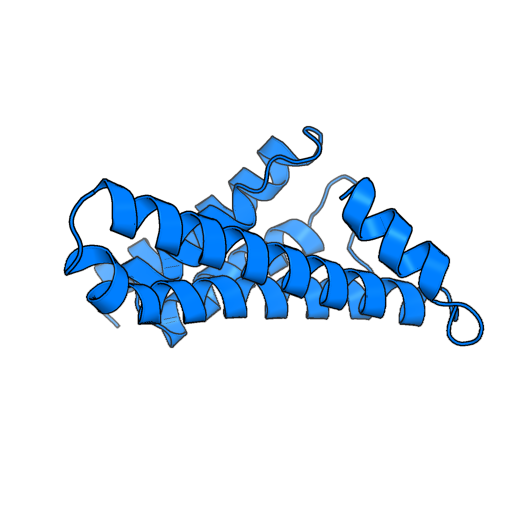A A 1 108 ? 4.489 3.254 10.964 1.00 92.62 108 ALA A C 1
ATOM 725 O O . ALA A 1 108 ? 5.321 2.979 10.102 1.00 92.62 108 ALA A O 1
ATOM 726 N N . MET A 1 109 ? 3.323 2.605 11.058 1.00 92.94 109 MET A N 1
ATOM 727 C CA . MET A 1 109 ? 2.901 1.583 10.097 1.00 92.94 109 MET A CA 1
ATOM 728 C C . MET A 1 109 ? 2.712 2.179 8.702 1.00 92.94 109 MET A C 1
ATOM 730 O O . MET A 1 109 ? 3.200 1.597 7.741 1.00 92.94 109 MET A O 1
ATOM 734 N N . GLY A 1 110 ? 2.052 3.337 8.598 1.00 91.38 110 GLY A N 1
ATOM 735 C CA . GLY A 1 110 ? 1.889 4.058 7.337 1.00 91.38 110 GLY A CA 1
ATOM 736 C C . GLY A 1 110 ? 3.234 4.377 6.691 1.00 91.38 110 GLY A C 1
ATOM 737 O O . GLY A 1 110 ? 3.472 3.965 5.564 1.00 91.38 110 GLY A O 1
ATOM 738 N N . LEU A 1 111 ? 4.151 4.994 7.443 1.00 92.12 111 LEU A N 1
ATOM 739 C CA . LEU A 1 111 ? 5.498 5.317 6.966 1.00 92.12 111 LEU A CA 1
ATOM 740 C C . LEU A 1 111 ? 6.251 4.075 6.469 1.00 92.12 111 LEU A C 1
ATOM 742 O O . LEU A 1 111 ? 6.810 4.085 5.376 1.00 92.12 111 LEU A O 1
ATOM 746 N N . ALA A 1 112 ? 6.258 2.994 7.252 1.00 94.62 112 ALA A N 1
ATOM 747 C CA . ALA A 1 112 ? 6.957 1.768 6.879 1.00 94.62 112 ALA A CA 1
ATOM 748 C C . ALA A 1 112 ? 6.369 1.119 5.614 1.00 94.62 112 ALA A C 1
ATOM 750 O O . ALA A 1 112 ? 7.114 0.606 4.780 1.00 94.62 112 ALA A O 1
ATOM 751 N N . LEU A 1 113 ? 5.042 1.139 5.469 1.00 95.00 113 LEU A N 1
ATOM 752 C CA . LEU A 1 113 ? 4.356 0.593 4.300 1.00 95.00 113 LEU A CA 1
ATOM 753 C C . LEU A 1 113 ? 4.605 1.436 3.047 1.00 95.00 113 LEU A C 1
ATOM 755 O O . LEU A 1 113 ? 4.843 0.858 1.990 1.00 95.00 113 LEU A O 1
ATOM 759 N N . THR A 1 114 ? 4.605 2.766 3.165 1.00 93.44 114 THR A N 1
ATOM 760 C CA . THR A 1 114 ? 4.941 3.672 2.059 1.00 93.44 114 THR A CA 1
ATOM 761 C C . THR A 1 114 ? 6.376 3.447 1.595 1.00 93.44 114 THR A C 1
ATOM 763 O O . THR A 1 114 ? 6.585 3.142 0.429 1.00 93.44 114 THR A O 1
ATOM 766 N N . LEU A 1 115 ? 7.353 3.425 2.510 1.00 92.81 115 LEU A N 1
ATOM 767 C CA . LEU A 1 115 ? 8.753 3.154 2.153 1.00 92.81 115 LEU A CA 1
ATOM 768 C C . LEU A 1 115 ? 8.942 1.787 1.478 1.00 92.81 115 LEU A C 1
ATOM 770 O O . LEU A 1 115 ? 9.739 1.649 0.550 1.00 92.81 115 LEU A O 1
ATOM 774 N N . LEU A 1 116 ? 8.216 0.763 1.936 1.00 94.44 116 LEU A N 1
ATOM 775 C CA . LEU A 1 116 ? 8.228 -0.550 1.295 1.00 94.44 116 LEU A CA 1
ATOM 776 C C . LEU A 1 116 ? 7.635 -0.486 -0.116 1.00 94.44 116 LEU A C 1
ATOM 778 O O . LEU A 1 116 ? 8.188 -1.084 -1.037 1.00 94.44 116 LEU A O 1
ATOM 782 N N . TYR A 1 117 ? 6.513 0.206 -0.286 1.00 94.56 117 TYR A N 1
ATOM 783 C CA . TYR A 1 117 ? 5.871 0.365 -1.583 1.00 94.56 117 TYR A CA 1
ATOM 784 C C . TYR A 1 117 ? 6.768 1.107 -2.570 1.00 94.56 117 TYR A C 1
ATOM 786 O O . TYR A 1 117 ? 6.976 0.598 -3.669 1.00 94.56 117 TYR A O 1
ATOM 794 N N . ASP A 1 118 ? 7.374 2.218 -2.157 1.00 93.19 118 ASP A N 1
ATOM 795 C CA . ASP A 1 118 ? 8.302 2.987 -2.988 1.00 93.19 118 ASP A CA 1
ATOM 796 C C . ASP A 1 118 ? 9.508 2.144 -3.389 1.00 93.19 118 ASP A C 1
ATOM 798 O O . ASP A 1 118 ? 9.931 2.150 -4.543 1.00 93.19 118 ASP A O 1
ATOM 802 N N . LEU A 1 119 ? 10.054 1.354 -2.461 1.00 93.50 119 LEU A N 1
ATOM 803 C CA . LEU A 1 119 ? 11.136 0.432 -2.785 1.00 93.50 119 LEU A CA 1
ATOM 804 C C . LEU A 1 119 ? 10.701 -0.583 -3.853 1.00 93.50 119 LEU A C 1
ATOM 806 O O . LEU A 1 119 ? 11.421 -0.799 -4.824 1.00 93.50 119 LEU A O 1
ATOM 810 N N . LEU A 1 120 ? 9.529 -1.203 -3.697 1.00 94.75 120 LEU A N 1
ATOM 811 C CA . LEU A 1 120 ? 9.031 -2.210 -4.638 1.00 94.75 120 LEU A CA 1
ATOM 812 C C . LEU A 1 120 ? 8.771 -1.622 -6.029 1.00 94.75 120 LEU A C 1
ATOM 814 O O . LEU A 1 120 ? 9.166 -2.219 -7.033 1.00 94.75 120 LEU A O 1
ATOM 818 N N . THR A 1 121 ? 8.118 -0.464 -6.105 1.00 94.56 121 THR A N 1
ATOM 819 C CA . THR A 1 121 ? 7.796 0.186 -7.379 1.00 94.56 121 THR A CA 1
ATOM 820 C C . THR A 1 121 ? 9.053 0.702 -8.069 1.00 94.56 121 THR A C 1
ATOM 822 O O . THR A 1 121 ? 9.210 0.473 -9.269 1.00 94.56 121 THR A O 1
ATOM 825 N N . ASN A 1 122 ? 10.005 1.272 -7.324 1.00 94.44 122 ASN A N 1
ATOM 826 C CA . ASN A 1 122 ? 11.281 1.718 -7.879 1.00 94.44 122 ASN A CA 1
ATOM 827 C C . ASN A 1 122 ? 12.171 0.558 -8.325 1.00 94.44 122 ASN A C 1
ATOM 829 O O . ASN A 1 122 ? 12.844 0.677 -9.345 1.00 94.44 122 ASN A O 1
ATOM 833 N N . LEU A 1 123 ? 12.143 -0.592 -7.645 1.00 94.00 123 LEU A N 1
ATOM 834 C CA . LEU A 1 123 ? 12.787 -1.807 -8.155 1.00 94.00 123 LEU A CA 1
ATOM 835 C C . LEU A 1 123 ? 12.148 -2.265 -9.474 1.00 94.00 123 LEU A C 1
ATOM 837 O O . LEU A 1 123 ? 12.864 -2.643 -10.401 1.00 94.00 123 LEU A O 1
ATOM 841 N N . GLY A 1 124 ? 10.821 -2.169 -9.603 1.00 94.31 124 GLY A N 1
ATOM 842 C CA . GLY A 1 124 ? 10.132 -2.369 -10.881 1.00 94.31 124 GLY A CA 1
ATOM 843 C C . GLY A 1 124 ? 10.634 -1.411 -11.968 1.00 94.31 124 GLY A C 1
ATOM 844 O O . GLY A 1 124 ? 10.875 -1.831 -13.100 1.00 94.31 124 GLY A O 1
ATOM 845 N N . THR A 1 125 ? 10.865 -0.146 -11.618 1.00 93.94 125 THR A N 1
ATOM 846 C CA . THR A 1 125 ? 11.426 0.864 -12.525 1.00 93.94 125 THR A CA 1
ATOM 847 C C . THR A 1 125 ? 12.875 0.552 -12.911 1.00 93.94 125 THR A C 1
ATOM 849 O O . THR A 1 125 ? 13.222 0.652 -14.085 1.00 93.94 125 THR A O 1
ATOM 852 N N . VAL A 1 126 ? 13.713 0.091 -11.977 1.00 94.81 126 VAL A N 1
ATOM 853 C CA . VAL A 1 126 ? 15.089 -0.365 -12.260 1.00 94.81 126 VAL A CA 1
ATOM 854 C C . VAL A 1 126 ? 15.089 -1.499 -13.286 1.00 94.81 126 VAL A C 1
ATOM 856 O O . VAL A 1 126 ? 15.885 -1.463 -14.226 1.00 94.81 126 VAL A O 1
ATOM 859 N N . VAL A 1 127 ? 14.173 -2.467 -13.152 1.00 95.25 127 VAL A N 1
ATOM 860 C CA . VAL A 1 127 ? 14.004 -3.564 -14.123 1.00 95.25 127 VAL A CA 1
ATOM 861 C C . VAL A 1 127 ? 13.657 -3.007 -15.503 1.00 95.25 127 VAL A C 1
ATOM 863 O O . VAL A 1 127 ? 14.271 -3.396 -16.493 1.00 95.25 127 VAL A O 1
ATOM 866 N N . VAL A 1 128 ? 12.694 -2.083 -15.564 1.00 93.81 128 VAL A N 1
ATOM 867 C CA . VAL A 1 128 ? 12.237 -1.441 -16.806 1.00 93.81 128 VAL A CA 1
ATOM 868 C C . VAL A 1 128 ? 13.358 -0.661 -17.496 1.00 93.81 128 VAL A C 1
ATOM 870 O O . VAL A 1 128 ? 13.520 -0.762 -18.709 1.00 93.81 128 VAL A O 1
ATOM 873 N N . MET A 1 129 ? 14.134 0.107 -16.733 1.00 93.12 129 MET A N 1
ATOM 874 C CA . MET A 1 129 ? 15.206 0.958 -17.256 1.00 93.12 129 MET A CA 1
ATOM 875 C C . MET A 1 129 ? 16.515 0.196 -17.502 1.00 93.12 129 MET A C 1
ATOM 877 O O . MET A 1 129 ? 17.444 0.756 -18.079 1.00 93.12 129 MET A O 1
ATOM 881 N N . GLY A 1 130 ? 16.627 -1.054 -17.041 1.00 92.69 130 GLY A N 1
ATOM 882 C CA . GLY A 1 130 ? 17.880 -1.812 -17.075 1.00 92.69 130 GLY A CA 1
ATOM 883 C C . GLY A 1 130 ? 18.980 -1.216 -16.186 1.00 92.69 130 GLY A C 1
ATOM 884 O O . GLY A 1 130 ? 20.161 -1.463 -16.422 1.00 92.69 130 GLY A O 1
ATOM 885 N N . ALA A 1 131 ? 18.616 -0.443 -15.160 1.00 92.69 131 ALA A N 1
ATOM 886 C CA . ALA A 1 131 ? 19.530 0.357 -14.338 1.00 92.69 131 ALA A CA 1
ATOM 887 C C . ALA A 1 131 ? 20.264 -0.452 -13.244 1.00 92.69 131 ALA A C 1
ATOM 889 O O . ALA A 1 131 ? 20.583 0.066 -12.180 1.00 92.69 131 ALA A O 1
ATOM 890 N N . TRP A 1 132 ? 20.541 -1.737 -13.478 1.00 91.62 132 TRP A N 1
ATOM 891 C CA . TRP A 1 132 ? 21.096 -2.650 -12.467 1.00 91.62 132 TRP A CA 1
ATOM 892 C C . TRP A 1 132 ? 22.489 -2.269 -11.967 1.00 91.62 132 TRP A C 1
ATOM 894 O O . TRP A 1 132 ? 22.832 -2.565 -10.826 1.00 91.62 132 TRP A O 1
ATOM 904 N N . ASN A 1 133 ? 23.283 -1.624 -12.821 1.00 91.38 133 ASN A N 1
ATOM 905 C CA . ASN A 1 133 ? 24.650 -1.225 -12.491 1.00 91.38 133 ASN A CA 1
ATOM 906 C C . ASN A 1 133 ? 24.700 0.030 -11.607 1.00 91.38 133 ASN A C 1
ATOM 908 O O . ASN A 1 133 ? 25.692 0.235 -10.915 1.00 91.38 133 ASN A O 1
ATOM 91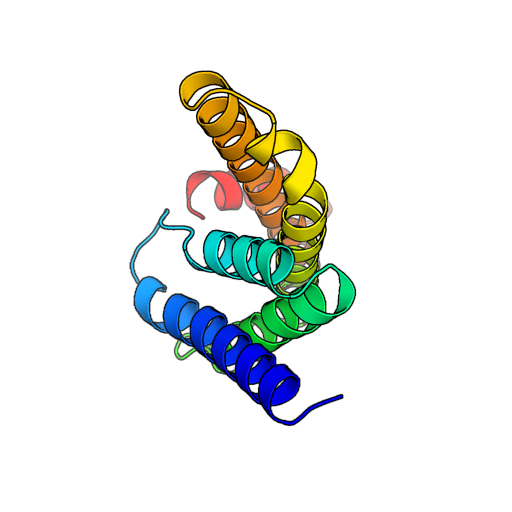2 N N . ASP A 1 134 ? 23.647 0.853 -11.632 1.00 91.56 134 ASP A N 1
ATOM 913 C CA . ASP A 1 134 ? 23.516 2.049 -10.798 1.00 91.56 134 ASP A CA 1
ATOM 914 C C . ASP A 1 134 ? 22.031 2.332 -10.474 1.00 91.56 134 ASP A C 1
ATOM 916 O O . ASP A 1 134 ? 21.407 3.220 -11.062 1.00 91.56 134 ASP A O 1
ATOM 920 N N . PRO A 1 135 ? 21.413 1.541 -9.575 1.00 90.88 135 PRO A N 1
ATOM 921 C CA . PRO A 1 135 ? 19.988 1.659 -9.267 1.00 90.88 135 PRO A CA 1
ATOM 922 C C . PRO A 1 135 ? 19.683 2.771 -8.253 1.00 90.88 135 PRO A C 1
ATOM 924 O O . PRO A 1 135 ? 18.521 3.134 -8.064 1.00 90.88 135 PRO A O 1
ATOM 927 N N . VAL A 1 136 ? 20.705 3.307 -7.575 1.00 91.00 136 VAL A N 1
ATOM 928 C CA . VAL A 1 136 ? 20.549 4.252 -6.458 1.00 91.00 136 VAL A CA 1
ATOM 929 C C . VAL A 1 136 ? 19.828 5.540 -6.877 1.00 91.00 136 VAL A C 1
ATOM 931 O O . VAL A 1 136 ? 18.895 5.921 -6.168 1.00 91.00 136 VAL A O 1
ATOM 934 N N . PRO A 1 137 ? 20.152 6.190 -8.015 1.00 88.62 137 PRO A N 1
ATOM 935 C CA . PRO A 1 137 ? 19.444 7.394 -8.446 1.00 88.62 137 PRO A CA 1
ATOM 936 C C . PRO A 1 137 ? 17.953 7.154 -8.704 1.00 88.62 137 PRO A C 1
ATOM 938 O O . PRO A 1 137 ? 17.131 8.003 -8.368 1.00 88.62 137 PRO A O 1
ATOM 941 N N . VAL A 1 138 ? 17.599 5.984 -9.250 1.00 88.00 138 VAL A N 1
ATOM 942 C CA . VAL A 1 138 ? 16.203 5.598 -9.516 1.00 88.00 138 VAL A CA 1
ATOM 943 C C . VAL A 1 138 ? 15.446 5.397 -8.203 1.00 88.00 138 VAL A C 1
ATOM 945 O O . VAL A 1 138 ? 14.356 5.934 -8.031 1.00 88.00 138 VAL A O 1
ATOM 948 N N . ILE A 1 139 ? 16.042 4.672 -7.252 1.00 87.94 139 ILE A N 1
ATOM 949 C CA . ILE A 1 139 ? 15.415 4.376 -5.957 1.00 87.94 139 ILE A CA 1
ATOM 950 C C . ILE A 1 139 ? 15.264 5.642 -5.107 1.00 87.94 139 ILE A C 1
ATOM 952 O O . ILE A 1 139 ? 14.188 5.900 -4.578 1.00 87.94 139 ILE A O 1
ATOM 956 N N . VAL A 1 140 ? 16.319 6.449 -4.977 1.00 86.06 140 VAL A N 1
ATOM 957 C CA . VAL A 1 140 ? 16.281 7.669 -4.155 1.00 86.06 140 VAL A CA 1
ATOM 958 C C . VAL A 1 140 ? 15.377 8.724 -4.789 1.00 86.06 140 VAL A C 1
ATOM 960 O O . VAL A 1 140 ? 14.594 9.354 -4.081 1.00 86.06 140 VAL A O 1
ATOM 963 N N . GLY A 1 141 ? 15.439 8.892 -6.115 1.00 80.12 141 GLY A N 1
ATOM 964 C CA . GLY A 1 141 ? 14.580 9.831 -6.833 1.00 80.12 141 GLY A CA 1
ATOM 965 C C . GLY A 1 141 ? 13.097 9.518 -6.648 1.00 80.12 141 GLY A C 1
ATOM 966 O O . GLY A 1 141 ? 12.313 10.425 -6.381 1.00 80.12 141 GLY A O 1
ATOM 967 N N . GLY A 1 142 ? 12.720 8.239 -6.706 1.00 76.50 142 GLY A N 1
ATOM 968 C CA . GLY A 1 142 ? 11.331 7.832 -6.518 1.00 76.50 142 GLY A CA 1
ATOM 969 C C . GLY A 1 142 ? 10.814 7.962 -5.081 1.00 76.50 142 GLY A C 1
ATOM 970 O O . GLY A 1 142 ? 9.626 8.174 -4.908 1.00 76.50 142 GLY A O 1
ATOM 971 N N . ILE A 1 143 ? 11.670 7.882 -4.055 1.00 76.88 143 ILE A N 1
ATOM 972 C CA . ILE A 1 143 ? 11.254 8.092 -2.651 1.00 76.88 143 ILE A CA 1
ATOM 973 C C . ILE A 1 143 ? 11.060 9.587 -2.340 1.00 76.88 143 ILE A C 1
ATOM 975 O O . ILE A 1 143 ? 10.221 9.953 -1.525 1.00 76.88 143 ILE A O 1
ATOM 979 N N . VAL A 1 144 ? 11.856 10.466 -2.958 1.00 67.00 144 VAL A N 1
ATOM 980 C CA . VAL A 1 144 ? 11.825 11.915 -2.678 1.00 67.00 144 VAL A CA 1
ATOM 981 C C . VAL A 1 144 ? 10.730 12.642 -3.466 1.00 67.00 144 VAL A C 1
ATOM 983 O O . VAL A 1 144 ? 10.223 13.660 -2.998 1.00 67.00 144 VAL A O 1
ATOM 986 N N . PHE A 1 145 ? 10.383 12.145 -4.656 1.00 58.75 145 PHE A N 1
ATOM 987 C CA . PHE A 1 145 ? 9.424 12.779 -5.570 1.00 58.75 145 PHE A CA 1
ATOM 988 C C . PHE A 1 145 ? 8.184 11.916 -5.870 1.00 58.75 145 PHE A C 1
ATOM 990 O O . PHE A 1 145 ? 7.463 12.226 -6.821 1.00 58.75 145 PHE A O 1
ATOM 997 N N . GLY A 1 146 ? 7.982 10.837 -5.105 1.00 58.09 146 GLY A N 1
ATOM 998 C CA . GLY A 1 146 ? 6.833 9.928 -5.196 1.00 58.09 146 GLY A CA 1
ATOM 999 C C . GLY A 1 146 ? 5.509 10.534 -4.747 1.00 58.09 146 GLY A C 1
ATOM 1000 O O . GLY A 1 146 ? 5.501 11.440 -3.882 1.00 58.09 146 GLY A O 1
#

Foldseek 3Di:
DDPVLVVLLVVLLQVLQVCLQVCVVPWPDPVNLVSLLVLLQPNNQPSSLSSSLNSLLNNQCVPPVDHDDPQLSVLSSVLSSVSSNVSNVCNVVLVVDDPPVSVVVVVVSSVVSLLSSLQSNLVSVCVVVVVVVPSVCSSVVSSVGD